Protein AF-A0A0L8BDH6-F1 (afdb_monomer)

Radius of gyration: 17.66 Å; Cα contacts (8 Å, |Δi|>4): 95; chains: 1; bounding box: 34×27×48 Å

Structure (mmCIF, N/CA/C/O backbone):
data_AF-A0A0L8BDH6-F1
#
_entry.id   AF-A0A0L8BDH6-F1
#
loop_
_atom_site.group_PDB
_atom_site.id
_atom_site.type_symbol
_atom_site.label_atom_id
_atom_site.label_alt_id
_atom_site.label_comp_id
_atom_site.label_asym_id
_atom_site.label_entity_id
_atom_site.label_seq_id
_atom_site.pdbx_PDB_ins_code
_atom_site.Cartn_x
_atom_site.Cartn_y
_atom_site.Cartn_z
_atom_site.occupancy
_atom_site.B_iso_or_equiv
_atom_site.auth_seq_id
_atom_site.auth_comp_id
_atom_site.auth_asym_id
_atom_site.auth_atom_id
_atom_site.pdbx_PDB_model_num
ATOM 1 N N . MET A 1 1 ? -5.211 -9.785 -0.499 1.00 66.00 1 MET A N 1
ATOM 2 C CA . MET A 1 1 ? -5.562 -8.401 -0.121 1.00 66.00 1 MET A CA 1
ATOM 3 C C . MET A 1 1 ? -5.888 -7.520 -1.328 1.00 66.00 1 MET A C 1
ATOM 5 O O . MET A 1 1 ? -5.232 -6.529 -1.626 1.00 66.00 1 MET A O 1
ATOM 9 N N . ILE A 1 2 ? -6.975 -7.871 -2.014 1.00 76.19 2 ILE A N 1
ATOM 10 C CA . ILE A 1 2 ? -7.433 -7.119 -3.184 1.00 76.19 2 ILE A CA 1
ATOM 11 C C . ILE A 1 2 ? -8.043 -5.763 -2.801 1.00 76.19 2 ILE A C 1
ATOM 13 O O . ILE A 1 2 ? -7.797 -4.770 -3.472 1.00 76.19 2 ILE A O 1
ATOM 17 N N . PHE A 1 3 ? -8.729 -5.691 -1.657 1.00 82.00 3 PHE A N 1
ATOM 18 C CA . PHE A 1 3 ? -9.351 -4.464 -1.156 1.00 82.00 3 PHE A CA 1
ATOM 19 C C . PHE A 1 3 ? -8.349 -3.328 -0.965 1.00 82.00 3 PHE A C 1
ATOM 21 O O . PHE A 1 3 ? -8.570 -2.220 -1.443 1.00 82.00 3 PHE A O 1
ATOM 28 N N . LEU A 1 4 ? -7.199 -3.619 -0.351 1.00 82.56 4 LEU A N 1
ATOM 29 C CA . LEU A 1 4 ? -6.153 -2.623 -0.149 1.00 82.56 4 LEU A CA 1
ATOM 30 C C . LEU A 1 4 ? -5.683 -2.037 -1.487 1.00 82.56 4 LEU A C 1
ATOM 32 O O . LEU A 1 4 ? -5.511 -0.829 -1.596 1.00 82.56 4 LEU A O 1
ATOM 36 N N . ALA A 1 5 ? -5.516 -2.873 -2.515 1.00 85.44 5 ALA A N 1
ATOM 37 C CA . ALA A 1 5 ? -5.095 -2.428 -3.841 1.00 85.44 5 ALA A CA 1
ATOM 38 C C . ALA A 1 5 ? -6.155 -1.552 -4.531 1.00 85.44 5 ALA A C 1
ATOM 40 O O . ALA A 1 5 ? -5.791 -0.548 -5.140 1.00 85.44 5 ALA A O 1
ATOM 41 N N . VAL A 1 6 ? -7.442 -1.891 -4.387 1.00 87.50 6 VAL A N 1
ATOM 42 C CA . VAL A 1 6 ? -8.563 -1.122 -4.956 1.00 87.50 6 VAL A CA 1
ATOM 43 C C . VAL A 1 6 ? -8.654 0.269 -4.328 1.00 87.50 6 VAL A C 1
ATOM 45 O O . VAL A 1 6 ? -8.695 1.258 -5.052 1.00 87.50 6 VAL A O 1
ATOM 48 N N . PHE A 1 7 ? -8.617 0.369 -2.996 1.00 86.12 7 PHE A N 1
ATOM 49 C CA . PHE A 1 7 ? -8.785 1.655 -2.306 1.00 86.12 7 PHE A CA 1
ATOM 50 C C . PHE A 1 7 ? -7.551 2.560 -2.376 1.00 86.12 7 PHE A C 1
ATOM 52 O O . PHE A 1 7 ? -7.677 3.779 -2.392 1.00 86.12 7 PHE A O 1
ATOM 59 N N . THR A 1 8 ? -6.348 1.986 -2.423 1.00 86.44 8 THR A N 1
ATOM 60 C CA . THR A 1 8 ? -5.104 2.777 -2.428 1.00 86.44 8 THR A CA 1
ATOM 61 C C . THR A 1 8 ? -4.581 3.096 -3.828 1.00 86.44 8 THR A C 1
ATOM 63 O O . THR A 1 8 ? -3.684 3.932 -3.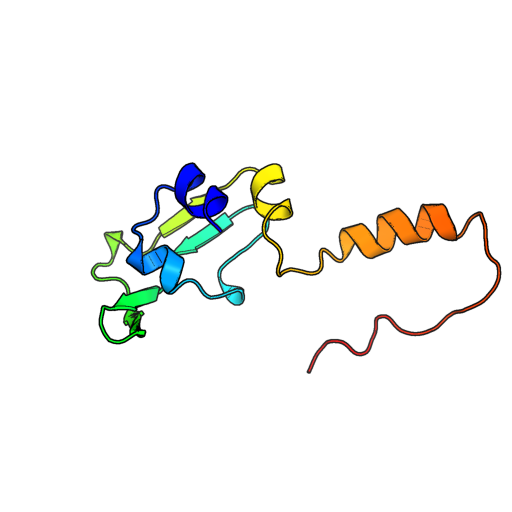971 1.00 86.44 8 THR A O 1
ATOM 66 N N . GLY A 1 9 ? -5.060 2.399 -4.867 1.00 87.88 9 GLY A N 1
ATOM 67 C CA . GLY A 1 9 ? -4.531 2.529 -6.228 1.00 87.88 9 GLY A CA 1
ATOM 68 C C . GLY A 1 9 ? -3.026 2.239 -6.312 1.00 87.88 9 GLY A C 1
ATOM 69 O O . GLY A 1 9 ? -2.294 2.859 -7.091 1.00 87.88 9 GLY A O 1
ATOM 70 N N . MET A 1 10 ? -2.513 1.359 -5.447 1.00 87.88 10 MET A N 1
ATOM 71 C CA . MET A 1 10 ? -1.105 0.974 -5.464 1.00 87.88 10 MET A CA 1
ATOM 72 C C . MET A 1 10 ? -0.772 0.147 -6.704 1.00 87.88 10 MET A C 1
ATOM 74 O O . MET A 1 10 ? -1.557 -0.674 -7.172 1.00 87.88 10 MET A O 1
ATOM 78 N N . ARG A 1 11 ? 0.459 0.300 -7.207 1.00 88.12 11 ARG A N 1
ATOM 79 C CA . ARG A 1 11 ? 0.956 -0.572 -8.276 1.00 88.12 11 ARG A CA 1
ATOM 80 C C . ARG A 1 11 ? 1.015 -2.025 -7.776 1.00 88.12 11 ARG A C 1
ATOM 82 O O . ARG A 1 11 ? 1.466 -2.238 -6.646 1.00 88.12 11 ARG A O 1
ATOM 89 N N . PRO A 1 12 ? 0.700 -3.030 -8.615 1.00 88.12 12 PRO A N 1
ATOM 90 C CA . PRO A 1 12 ? 0.680 -4.437 -8.199 1.00 88.12 12 PRO A CA 1
ATOM 91 C C . PRO A 1 12 ? 1.987 -4.922 -7.567 1.00 88.12 12 PRO A C 1
ATOM 93 O O . PRO A 1 12 ? 1.988 -5.736 -6.655 1.00 88.12 12 PRO A O 1
ATOM 96 N N . SER A 1 13 ? 3.119 -4.406 -8.030 1.00 88.06 13 SER A N 1
ATOM 97 C CA . SER A 1 13 ? 4.444 -4.703 -7.484 1.00 88.06 13 SER A CA 1
ATOM 98 C C . SER A 1 13 ? 4.692 -4.120 -6.087 1.00 88.06 13 SER A C 1
ATOM 100 O O . SER A 1 13 ? 5.473 -4.658 -5.318 1.00 88.06 13 SER A O 1
ATOM 102 N N . ALA A 1 14 ? 4.079 -2.976 -5.769 1.00 88.31 14 ALA A N 1
ATOM 103 C CA . ALA A 1 14 ? 4.252 -2.311 -4.478 1.00 88.31 14 ALA A CA 1
ATOM 104 C C . ALA A 1 14 ? 3.403 -2.997 -3.409 1.00 88.31 14 ALA A C 1
ATOM 106 O O . ALA A 1 14 ? 3.893 -3.292 -2.330 1.00 88.31 14 ALA A O 1
ATOM 107 N N . TYR A 1 15 ? 2.158 -3.322 -3.757 1.00 87.12 15 TYR A N 1
ATOM 108 C CA . TYR A 1 15 ? 1.277 -4.103 -2.901 1.00 87.12 15 TYR A CA 1
ATOM 109 C C . TYR A 1 15 ? 1.826 -5.521 -2.645 1.00 87.12 15 TYR A C 1
ATOM 111 O O . TYR A 1 15 ? 1.810 -5.972 -1.506 1.00 87.12 15 TYR A O 1
ATOM 119 N N . ARG A 1 16 ? 2.384 -6.195 -3.666 1.00 87.38 16 ARG A N 1
ATOM 120 C CA . ARG A 1 16 ? 3.045 -7.504 -3.487 1.00 87.38 16 ARG A CA 1
ATOM 121 C C . ARG A 1 16 ? 4.261 -7.444 -2.565 1.00 87.38 16 ARG A C 1
ATOM 123 O O . ARG A 1 16 ? 4.474 -8.359 -1.787 1.00 87.38 16 ARG A O 1
ATOM 130 N N . GLY A 1 17 ? 5.036 -6.366 -2.645 1.00 88.06 17 GLY A N 1
ATOM 131 C CA . GLY A 1 17 ? 6.194 -6.159 -1.780 1.00 88.06 17 GLY A CA 1
ATOM 132 C C . GLY A 1 17 ? 5.865 -5.513 -0.440 1.00 88.06 17 GLY A C 1
ATOM 133 O O . GLY A 1 17 ? 6.791 -5.147 0.268 1.00 88.06 17 GLY A O 1
ATOM 134 N N . LEU A 1 18 ? 4.599 -5.284 -0.087 1.00 88.44 18 LEU A N 1
ATOM 135 C CA . LEU A 1 18 ? 4.244 -4.521 1.107 1.00 88.44 18 LEU A CA 1
ATOM 136 C C . LEU A 1 18 ? 4.538 -5.325 2.382 1.00 88.44 18 LEU A C 1
ATOM 138 O O . LEU A 1 18 ? 4.058 -6.440 2.545 1.00 88.44 18 LEU A O 1
ATOM 142 N N . SER A 1 19 ? 5.310 -4.743 3.301 1.00 85.81 19 SER A N 1
ATOM 143 C CA . SER A 1 19 ? 5.553 -5.333 4.624 1.00 85.81 19 SER A CA 1
ATOM 144 C C . SER A 1 19 ? 4.436 -4.945 5.583 1.00 85.81 19 SER A C 1
ATOM 146 O O . SER A 1 19 ? 3.973 -3.802 5.575 1.00 85.81 19 SER A O 1
ATOM 148 N N . TRP A 1 20 ? 4.071 -5.874 6.464 1.00 83.56 20 TRP A N 1
ATOM 149 C CA . TRP A 1 20 ? 3.106 -5.670 7.544 1.00 83.56 20 TRP A CA 1
ATOM 150 C C . TRP A 1 20 ? 3.467 -4.504 8.472 1.00 83.56 20 TRP A C 1
ATOM 152 O O . TRP A 1 20 ? 2.575 -3.821 8.973 1.00 83.56 20 TRP A O 1
ATOM 162 N N . ALA A 1 21 ? 4.761 -4.216 8.648 1.00 83.31 21 ALA A N 1
ATOM 163 C CA . ALA A 1 21 ? 5.228 -3.082 9.447 1.00 83.31 21 ALA A CA 1
ATOM 164 C C . ALA A 1 21 ? 4.820 -1.724 8.848 1.00 83.31 21 ALA A C 1
ATOM 166 O O . ALA A 1 21 ? 4.618 -0.756 9.572 1.00 83.31 21 ALA A O 1
ATOM 167 N N . ASN A 1 22 ? 4.653 -1.655 7.525 1.00 85.69 22 ASN A N 1
ATOM 168 C CA . ASN A 1 22 ? 4.311 -0.430 6.800 1.00 85.69 22 ASN A CA 1
ATOM 169 C C . ASN A 1 22 ? 2.794 -0.216 6.640 1.00 85.69 22 ASN A C 1
ATOM 171 O O . ASN A 1 22 ? 2.366 0.686 5.918 1.00 85.69 22 ASN A O 1
ATOM 175 N N . LEU A 1 23 ? 1.983 -1.068 7.260 1.00 85.50 23 LEU A N 1
ATOM 176 C CA . LEU A 1 23 ? 0.537 -1.122 7.095 1.00 85.50 23 LEU A CA 1
ATOM 177 C C . LEU A 1 23 ? -0.105 -0.717 8.420 1.00 85.50 23 LEU A C 1
ATOM 179 O O . LEU A 1 23 ? -0.089 -1.506 9.357 1.00 85.50 23 LEU A O 1
ATOM 183 N N . GLU A 1 24 ? -0.613 0.507 8.527 1.00 83.50 24 GLU A N 1
ATOM 184 C CA . GLU A 1 24 ? -1.330 1.020 9.698 1.00 83.50 24 GLU A CA 1
ATOM 185 C C . GLU A 1 24 ? -2.846 1.025 9.455 1.00 83.50 24 GLU A C 1
ATOM 187 O O . GLU A 1 24 ? -3.313 0.860 8.331 1.00 83.50 24 GLU A O 1
ATOM 192 N N . ILE A 1 25 ? -3.631 1.217 10.520 1.00 81.00 25 ILE A N 1
ATOM 193 C CA . ILE A 1 25 ? -5.106 1.188 10.451 1.00 81.00 25 ILE A CA 1
ATOM 194 C C . ILE A 1 25 ? -5.649 2.333 9.581 1.00 81.00 25 ILE A C 1
ATOM 196 O O . ILE A 1 25 ? -6.622 2.160 8.859 1.00 81.00 25 ILE A O 1
ATOM 200 N N . ASP A 1 26 ? -5.007 3.495 9.658 1.00 84.44 26 ASP A N 1
ATOM 201 C CA . ASP A 1 26 ? -5.424 4.734 8.989 1.00 84.44 26 ASP A CA 1
ATOM 202 C C . ASP A 1 26 ? -4.572 5.049 7.746 1.00 84.44 26 ASP A C 1
ATOM 204 O O . ASP A 1 26 ? -4.913 5.892 6.919 1.00 84.44 26 ASP A O 1
ATOM 208 N N . ARG A 1 27 ? -3.420 4.388 7.588 1.00 88.38 27 ARG A N 1
ATOM 209 C CA . ARG A 1 27 ? -2.476 4.716 6.517 1.00 88.38 27 ARG A CA 1
ATOM 210 C C . ARG A 1 27 ? -1.621 3.543 6.084 1.00 88.38 27 ARG A C 1
ATOM 212 O O . ARG A 1 27 ? -1.283 2.658 6.857 1.00 88.38 27 ARG A O 1
ATOM 219 N N . VAL A 1 28 ? -1.195 3.589 4.833 1.00 89.62 28 VAL A N 1
ATOM 220 C CA . VAL A 1 28 ? -0.263 2.631 4.246 1.00 89.62 28 VAL A CA 1
ATOM 221 C C . VAL A 1 28 ? 0.965 3.379 3.754 1.00 89.62 28 VAL A C 1
ATOM 223 O O . VAL A 1 28 ? 0.870 4.339 2.984 1.00 89.62 28 VAL A O 1
ATOM 226 N N . HIS A 1 29 ? 2.138 2.923 4.177 1.00 90.88 29 HIS A N 1
ATOM 227 C CA . HIS A 1 29 ? 3.414 3.476 3.756 1.00 90.88 29 HIS A CA 1
ATOM 228 C C . HIS A 1 29 ? 3.990 2.680 2.586 1.00 90.88 29 HIS A C 1
ATOM 230 O O . HIS A 1 29 ? 4.446 1.546 2.723 1.00 90.88 29 HIS A O 1
ATOM 236 N N . VAL A 1 30 ? 4.053 3.305 1.413 1.00 90.88 30 VAL A N 1
ATOM 237 C CA . VAL A 1 30 ? 4.665 2.692 0.232 1.00 90.88 30 VAL A CA 1
ATOM 238 C C . VAL A 1 30 ? 6.158 3.002 0.237 1.00 90.88 30 VAL A C 1
ATOM 240 O O . VAL A 1 30 ? 6.588 4.081 -0.173 1.00 90.88 30 VAL A O 1
ATOM 243 N N . ARG A 1 31 ? 6.964 2.076 0.766 1.00 90.31 31 ARG A N 1
ATOM 244 C CA . ARG A 1 31 ? 8.427 2.249 0.904 1.00 90.31 31 ARG A CA 1
ATOM 245 C C . ARG A 1 31 ? 9.248 1.296 0.046 1.00 90.31 31 ARG A C 1
ATOM 247 O O . ARG A 1 31 ? 10.383 1.631 -0.296 1.00 90.31 31 ARG A O 1
ATOM 254 N N . GLN A 1 32 ? 8.650 0.176 -0.336 1.00 90.19 32 GLN A N 1
ATOM 255 C CA . GLN A 1 32 ? 9.307 -0.930 -1.014 1.00 90.19 32 GLN A CA 1
ATOM 256 C C . GLN A 1 32 ? 8.428 -1.508 -2.124 1.00 90.19 32 GLN A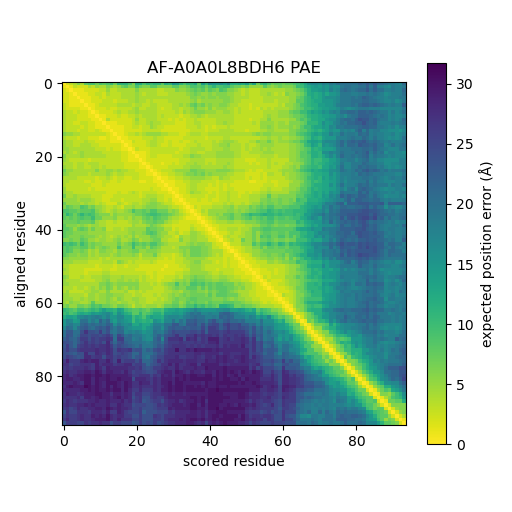 C 1
ATOM 258 O O . GLN A 1 32 ? 7.227 -1.229 -2.206 1.00 90.19 32 GLN A O 1
ATOM 263 N N . ARG A 1 33 ? 9.051 -2.283 -3.005 1.00 90.12 33 ARG A N 1
ATOM 264 C CA . ARG A 1 33 ? 8.423 -2.930 -4.153 1.00 90.12 33 ARG A CA 1
ATOM 265 C C . ARG A 1 33 ? 9.003 -4.336 -4.305 1.00 90.12 33 ARG A C 1
ATOM 267 O O . ARG A 1 33 ? 10.190 -4.513 -4.080 1.00 90.12 33 ARG A O 1
ATOM 274 N N . ALA A 1 34 ? 8.179 -5.300 -4.704 1.00 91.12 34 ALA A N 1
ATOM 275 C CA . ALA A 1 34 ? 8.637 -6.602 -5.174 1.00 91.12 34 ALA A CA 1
ATOM 276 C C . ALA A 1 34 ? 8.821 -6.565 -6.697 1.00 91.12 34 ALA A C 1
ATOM 278 O O . ALA A 1 34 ? 7.917 -6.136 -7.431 1.00 91.12 34 ALA A O 1
ATOM 279 N N . ASP A 1 35 ? 9.995 -6.979 -7.162 1.00 85.50 35 ASP A N 1
ATOM 280 C CA . ASP A 1 35 ? 10.291 -7.133 -8.585 1.00 85.50 35 ASP A CA 1
ATOM 281 C C . ASP A 1 35 ? 9.865 -8.507 -9.122 1.00 85.50 35 ASP A C 1
ATOM 283 O O . ASP A 1 35 ?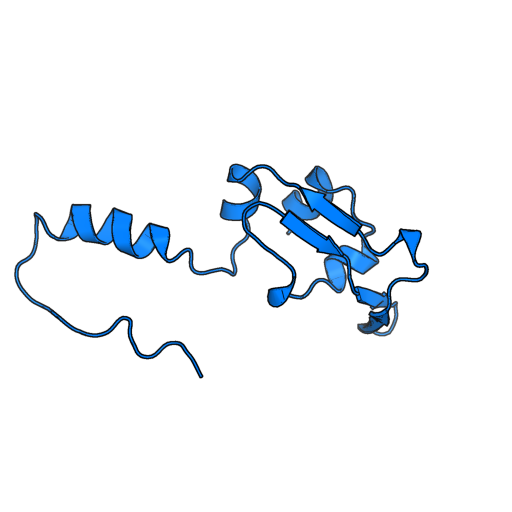 9.229 -9.290 -8.422 1.00 85.50 35 ASP A O 1
ATOM 287 N N . LYS A 1 36 ? 10.125 -8.769 -10.410 1.00 83.88 36 LYS A N 1
ATOM 288 C CA . LYS A 1 36 ? 9.756 -10.035 -11.067 1.00 83.88 36 LYS A CA 1
ATOM 289 C C . LYS A 1 36 ? 10.445 -11.239 -10.417 1.00 83.88 36 LYS A C 1
ATOM 291 O O . LYS A 1 36 ? 9.852 -12.306 -10.377 1.00 83.88 36 LYS A O 1
ATOM 296 N N . ASP A 1 37 ? 11.653 -11.035 -9.903 1.00 84.88 37 ASP A N 1
ATOM 297 C CA . ASP A 1 37 ? 12.461 -12.072 -9.256 1.00 84.88 37 ASP A CA 1
ATOM 298 C C . ASP A 1 37 ? 12.156 -12.189 -7.750 1.00 84.88 37 ASP A C 1
ATOM 300 O O . ASP A 1 37 ? 13.017 -12.601 -6.978 1.00 84.88 37 ASP A O 1
ATOM 304 N N . ASP A 1 38 ? 10.984 -11.706 -7.313 1.00 80.75 38 ASP A N 1
ATOM 305 C CA . ASP A 1 38 ? 10.510 -11.659 -5.919 1.00 80.75 38 ASP A CA 1
ATOM 306 C C . ASP A 1 38 ? 11.461 -10.971 -4.920 1.00 80.75 38 ASP A C 1
ATOM 308 O O . ASP A 1 38 ? 11.289 -11.034 -3.702 1.00 80.75 38 ASP A O 1
ATOM 312 N N . ARG A 1 39 ? 12.445 -10.223 -5.426 1.00 87.06 39 ARG A N 1
ATOM 313 C CA . ARG A 1 39 ? 13.332 -9.399 -4.607 1.00 87.06 39 ARG A CA 1
ATOM 314 C C . ARG A 1 39 ? 12.600 -8.148 -4.137 1.00 87.06 39 ARG A C 1
ATOM 316 O O . ARG A 1 39 ? 12.037 -7.400 -4.941 1.00 87.06 39 ARG A O 1
ATOM 323 N N . ILE A 1 40 ? 12.630 -7.918 -2.825 1.00 88.50 40 ILE A N 1
ATOM 324 C CA . ILE A 1 40 ? 12.109 -6.700 -2.204 1.00 88.50 40 ILE A CA 1
ATOM 325 C C . ILE A 1 40 ? 13.174 -5.613 -2.328 1.00 88.50 40 ILE A C 1
ATOM 327 O O . ILE A 1 40 ? 14.247 -5.699 -1.735 1.00 88.50 40 ILE A O 1
ATOM 331 N N . GLY A 1 41 ? 12.862 -4.588 -3.111 1.00 87.44 41 GLY A N 1
ATOM 332 C CA . GLY A 1 41 ? 13.728 -3.450 -3.373 1.00 87.44 41 GLY A CA 1
ATOM 333 C C . GLY A 1 41 ? 13.081 -2.119 -3.011 1.00 87.44 41 GLY A C 1
ATOM 334 O O . GLY A 1 41 ? 11.928 -2.027 -2.570 1.00 87.44 41 GLY A O 1
ATOM 335 N N . THR A 1 42 ? 13.839 -1.048 -3.219 1.00 85.88 42 THR A N 1
ATOM 336 C CA . THR A 1 42 ? 13.340 0.317 -3.065 1.00 85.88 42 THR A CA 1
ATOM 337 C C . THR A 1 42 ? 12.328 0.659 -4.160 1.00 85.88 42 THR A C 1
ATOM 339 O O . THR A 1 42 ? 12.279 0.067 -5.239 1.00 85.88 42 THR A O 1
ATOM 342 N N . VAL A 1 43 ? 11.467 1.639 -3.885 1.00 86.12 43 VAL A N 1
ATOM 343 C CA . VAL A 1 43 ? 10.582 2.190 -4.918 1.00 86.12 43 VAL A CA 1
ATOM 344 C C . VAL A 1 43 ? 11.400 2.827 -6.047 1.00 86.12 43 VAL A C 1
ATOM 346 O O . VAL A 1 43 ? 12.381 3.519 -5.790 1.00 86.12 43 VAL A O 1
ATOM 349 N N . LYS A 1 44 ? 10.948 2.646 -7.297 1.00 83.00 44 LYS A N 1
ATOM 350 C CA . LYS A 1 44 ? 11.636 3.109 -8.521 1.00 83.00 44 LYS A CA 1
ATOM 351 C C . LYS A 1 44 ? 12.027 4.593 -8.503 1.00 83.00 44 LYS A C 1
ATOM 353 O O . LYS A 1 44 ? 12.987 4.980 -9.156 1.00 83.00 44 LYS A O 1
ATOM 358 N N . SER A 1 45 ? 11.266 5.4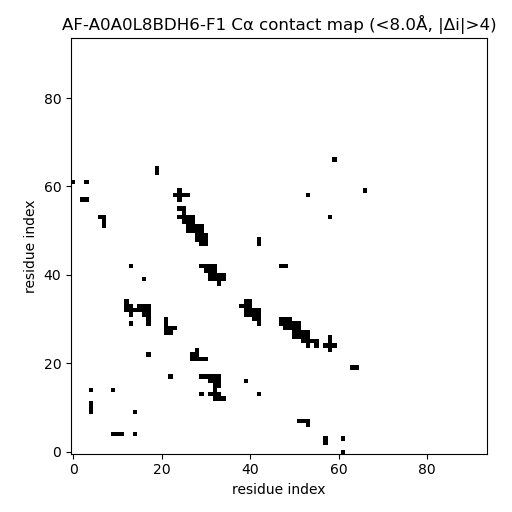38 -7.810 1.00 83.44 45 SER A N 1
ATOM 359 C CA . SER A 1 45 ? 11.533 6.873 -7.724 1.00 83.44 45 SER A CA 1
ATOM 360 C C . SER A 1 45 ? 11.056 7.459 -6.397 1.00 83.44 45 SER A C 1
ATOM 362 O O . SER A 1 45 ? 10.210 6.878 -5.711 1.00 83.44 45 SER A O 1
ATOM 364 N N . ARG A 1 46 ? 11.551 8.659 -6.061 1.00 80.75 46 ARG A N 1
ATOM 365 C CA . ARG A 1 46 ? 11.132 9.417 -4.869 1.00 80.75 46 ARG A CA 1
ATOM 366 C C . ARG A 1 46 ? 9.624 9.691 -4.856 1.00 80.75 46 ARG A C 1
ATOM 368 O O . ARG A 1 46 ? 9.016 9.624 -3.797 1.00 80.75 46 ARG A O 1
ATOM 375 N N . ALA A 1 47 ? 9.012 9.890 -6.024 1.00 80.06 47 ALA A N 1
ATOM 376 C CA . ALA A 1 47 ? 7.563 10.052 -6.169 1.00 80.06 47 ALA A CA 1
ATOM 377 C C . ALA A 1 47 ? 6.764 8.778 -5.823 1.00 80.06 47 ALA A C 1
ATOM 379 O O . ALA A 1 47 ? 5.598 8.854 -5.443 1.00 80.06 47 ALA A O 1
ATOM 380 N N . GLY A 1 48 ? 7.383 7.596 -5.922 1.00 80.50 48 GLY A N 1
ATOM 381 C CA . GLY A 1 48 ? 6.774 6.336 -5.490 1.00 80.50 48 GLY A CA 1
ATOM 382 C C . GLY A 1 48 ? 6.717 6.175 -3.969 1.00 80.50 48 GLY A C 1
ATOM 383 O O . GLY A 1 48 ? 5.961 5.340 -3.474 1.00 80.50 48 GLY A O 1
ATOM 384 N N . ARG A 1 49 ? 7.495 6.972 -3.225 1.00 88.62 49 ARG A N 1
ATOM 385 C CA . ARG A 1 49 ? 7.544 6.952 -1.765 1.00 88.62 49 ARG A CA 1
ATOM 386 C C . ARG A 1 49 ? 6.460 7.867 -1.210 1.00 88.62 49 ARG A C 1
ATOM 388 O O . ARG A 1 49 ? 6.675 9.064 -1.052 1.00 88.62 49 ARG A O 1
ATOM 395 N N . ARG A 1 50 ? 5.296 7.297 -0.909 1.00 91.19 50 ARG A N 1
ATOM 396 C CA . ARG A 1 50 ? 4.136 8.049 -0.417 1.00 91.19 50 ARG A CA 1
ATOM 397 C C . ARG A 1 50 ? 3.425 7.331 0.719 1.00 91.19 50 ARG A C 1
ATOM 399 O O . ARG A 1 50 ? 3.489 6.107 0.834 1.00 91.19 50 ARG A O 1
ATOM 406 N N . THR A 1 51 ? 2.753 8.118 1.544 1.00 92.56 51 THR A N 1
ATOM 407 C CA . THR A 1 51 ? 1.822 7.642 2.565 1.00 92.56 51 THR A CA 1
ATOM 408 C C . THR A 1 51 ? 0.419 7.826 2.012 1.00 92.56 51 THR A C 1
ATOM 410 O O . THR A 1 51 ? 0.078 8.925 1.583 1.00 92.56 51 THR A O 1
ATOM 413 N N . ILE A 1 52 ? -0.355 6.748 1.962 1.00 90.69 52 ILE A N 1
ATOM 414 C CA . ILE A 1 52 ? -1.728 6.757 1.459 1.00 90.69 52 ILE A CA 1
ATOM 415 C C . ILE A 1 52 ? -2.641 6.592 2.662 1.00 90.69 52 ILE A C 1
ATOM 417 O O . ILE A 1 52 ? -2.519 5.598 3.375 1.00 90.69 52 ILE A O 1
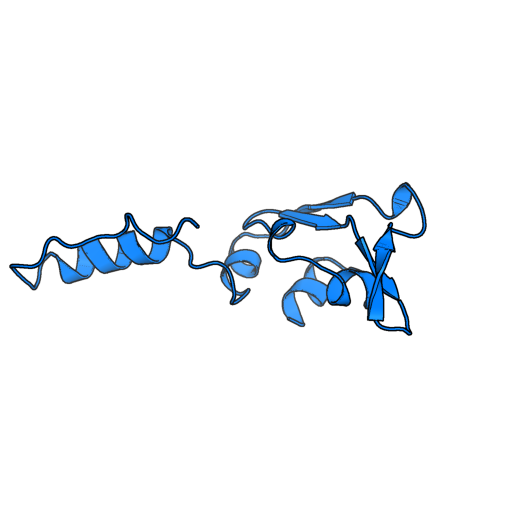ATOM 421 N N . PHE A 1 53 ? -3.521 7.558 2.889 1.00 90.88 53 PHE A N 1
ATOM 422 C CA . PHE A 1 53 ? -4.528 7.467 3.939 1.00 90.88 53 PHE A CA 1
ATOM 423 C C . PHE A 1 53 ? -5.684 6.597 3.457 1.00 90.88 53 PHE A C 1
ATOM 425 O O . PHE A 1 53 ? -6.117 6.717 2.309 1.00 90.88 53 PHE A O 1
ATOM 432 N N . ILE A 1 54 ? -6.137 5.693 4.318 1.00 88.75 54 ILE A N 1
ATOM 433 C CA . ILE A 1 54 ? -7.233 4.771 4.039 1.00 88.75 54 ILE A CA 1
ATOM 434 C C . ILE A 1 54 ? -8.291 4.891 5.134 1.00 88.75 54 ILE A C 1
ATOM 436 O O . ILE A 1 54 ? -7.949 5.116 6.293 1.00 88.75 54 ILE A O 1
ATOM 440 N N . PRO A 1 55 ? -9.579 4.720 4.799 1.00 85.25 55 PRO A N 1
ATOM 441 C CA . PRO A 1 55 ? -10.621 4.682 5.813 1.00 85.25 55 PRO A CA 1
ATOM 442 C C . PRO A 1 55 ? -10.407 3.487 6.753 1.00 85.25 55 PRO A C 1
ATOM 444 O O . PRO A 1 55 ? -10.048 2.391 6.313 1.00 85.25 55 PRO A O 1
ATOM 447 N N . GLN A 1 56 ? -10.673 3.695 8.046 1.00 80.50 56 GLN A N 1
ATOM 448 C CA . GLN A 1 56 ? -10.439 2.694 9.096 1.00 80.50 56 GLN A CA 1
ATOM 449 C C . GLN A 1 56 ? -11.166 1.368 8.829 1.00 80.50 56 GLN A C 1
ATOM 451 O O . GLN A 1 56 ? -10.602 0.308 9.084 1.00 80.50 56 GLN A O 1
ATOM 456 N N . SER A 1 57 ? -12.357 1.416 8.222 1.00 82.81 57 SER A N 1
ATOM 457 C CA . SER A 1 57 ? -13.123 0.226 7.825 1.00 82.81 57 SER A CA 1
ATOM 458 C C . SER A 1 57 ? -12.338 -0.717 6.906 1.00 82.81 57 SER A C 1
ATOM 460 O O . SER A 1 57 ? -12.449 -1.935 7.011 1.00 82.81 57 SER A O 1
ATOM 462 N N . VAL A 1 58 ? -11.503 -0.169 6.018 1.00 81.94 58 VAL A N 1
ATOM 463 C CA . VAL A 1 58 ? -10.659 -0.959 5.114 1.00 81.94 58 VAL A CA 1
ATOM 464 C C . VAL A 1 58 ? -9.432 -1.487 5.848 1.00 81.94 58 VAL A C 1
ATOM 466 O O . VAL A 1 58 ? -9.045 -2.631 5.620 1.00 81.94 58 VAL A O 1
ATOM 469 N N . GLY A 1 59 ? -8.835 -0.686 6.736 1.00 80.06 59 GLY A N 1
ATOM 470 C CA . GLY A 1 59 ? -7.697 -1.100 7.559 1.00 80.06 59 GLY A CA 1
ATOM 471 C C . GLY A 1 59 ? -8.033 -2.261 8.500 1.00 80.06 59 GLY A C 1
ATOM 472 O O . GLY A 1 59 ? -7.223 -3.170 8.669 1.00 80.06 59 GLY A O 1
ATOM 473 N N . GLU A 1 60 ? -9.246 -2.278 9.051 1.00 77.50 60 GLU A N 1
ATOM 474 C CA . GLU A 1 60 ? -9.756 -3.367 9.896 1.00 77.50 60 GLU A CA 1
ATOM 475 C C . GLU A 1 60 ? -9.983 -4.672 9.124 1.00 77.50 60 GLU A C 1
ATOM 477 O O . GLU A 1 60 ? -9.843 -5.757 9.686 1.00 77.50 60 GLU A O 1
ATOM 482 N N . MET A 1 61 ? -10.279 -4.584 7.826 1.00 79.25 61 MET A N 1
ATOM 483 C CA . MET A 1 61 ? -10.553 -5.746 6.979 1.00 79.25 61 MET A CA 1
ATOM 484 C C . MET A 1 61 ? -9.287 -6.480 6.512 1.00 79.25 61 MET A C 1
ATOM 486 O O . MET A 1 61 ? -9.378 -7.520 5.862 1.00 79.25 61 MET A O 1
ATOM 490 N N . VAL A 1 62 ? -8.095 -5.953 6.802 1.00 73.75 62 VAL A N 1
ATOM 491 C CA . VAL A 1 62 ? -6.807 -6.559 6.439 1.00 73.75 62 VAL A CA 1
ATOM 492 C C . VAL A 1 62 ? -6.421 -7.590 7.514 1.00 73.75 62 VAL A C 1
ATOM 494 O O . VAL A 1 62 ? -5.967 -7.200 8.592 1.00 73.75 62 VAL A O 1
ATOM 497 N N . PRO A 1 63 ? -6.552 -8.910 7.260 1.00 59.72 63 PRO A N 1
ATOM 498 C CA . PRO A 1 63 ? -6.153 -9.921 8.234 1.00 59.72 63 PRO A CA 1
ATOM 499 C C . PRO A 1 63 ? -4.628 -9.906 8.378 1.00 59.72 63 PRO A C 1
ATOM 501 O O . PRO A 1 63 ? -3.914 -10.035 7.386 1.00 59.72 63 PRO A O 1
ATOM 504 N N . GLY A 1 64 ? -4.123 -9.724 9.600 1.00 59.41 64 GL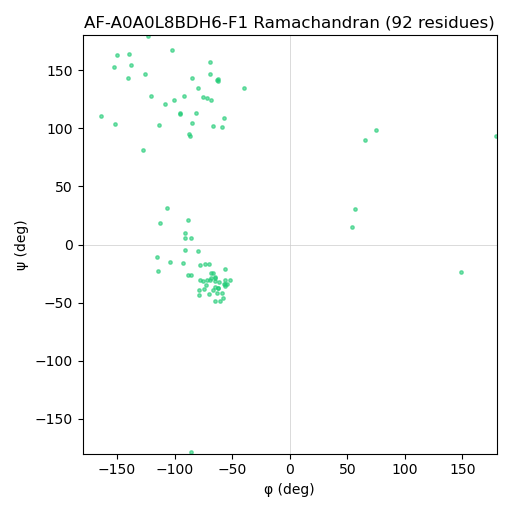Y A N 1
ATOM 505 C CA . GLY A 1 64 ? -2.679 -9.763 9.875 1.00 59.41 64 GLY A CA 1
ATOM 506 C C . GLY A 1 64 ? -2.215 -8.855 11.012 1.00 59.41 64 GLY A C 1
ATOM 507 O O . GLY A 1 64 ? -1.227 -9.164 11.672 1.00 59.41 64 GLY A O 1
ATOM 508 N N . ARG A 1 65 ? -2.963 -7.792 11.334 1.00 55.03 65 ARG A N 1
ATOM 509 C CA . ARG A 1 65 ? -2.834 -7.115 12.632 1.00 55.03 65 ARG A CA 1
ATOM 510 C C . ARG A 1 65 ? -3.887 -7.684 13.571 1.00 55.03 65 ARG A C 1
ATOM 512 O O . ARG A 1 65 ? -5.076 -7.455 13.372 1.00 55.03 65 ARG A O 1
ATOM 519 N N . ARG A 1 66 ? -3.468 -8.393 14.623 1.00 50.97 66 ARG A N 1
ATOM 520 C CA . ARG A 1 66 ? -4.326 -8.590 15.800 1.00 50.97 66 ARG A CA 1
ATOM 521 C C . ARG A 1 66 ? -4.665 -7.199 16.330 1.00 50.97 66 ARG A C 1
ATOM 523 O O . ARG A 1 66 ? -3.826 -6.535 16.931 1.00 50.97 66 ARG A O 1
ATOM 530 N N . ASN A 1 67 ? -5.865 -6.722 16.020 1.00 50.78 67 ASN A N 1
ATOM 531 C CA . ASN A 1 67 ? -6.376 -5.471 16.541 1.00 50.78 67 ASN A CA 1
ATOM 532 C C . ASN A 1 67 ? -6.558 -5.679 18.048 1.00 50.78 67 ASN A C 1
ATOM 534 O O . ASN A 1 67 ? -7.504 -6.337 18.473 1.00 50.78 67 ASN A O 1
ATOM 538 N N . VAL A 1 68 ? -5.631 -5.163 18.858 1.00 51.19 68 VAL A N 1
ATOM 539 C CA . VAL A 1 68 ? -5.689 -5.264 20.329 1.00 51.19 68 VAL A CA 1
ATOM 540 C C . VAL A 1 68 ? -7.009 -4.675 20.861 1.00 51.19 68 VAL A C 1
ATOM 542 O O . VAL A 1 68 ? -7.494 -5.076 21.915 1.00 51.19 68 VAL A O 1
ATOM 545 N N . ARG A 1 69 ? -7.673 -3.809 20.077 1.00 45.25 69 ARG A N 1
ATOM 546 C CA . ARG A 1 69 ? -9.009 -3.277 20.382 1.00 45.25 69 ARG A CA 1
ATOM 547 C C . ARG A 1 69 ? -10.111 -4.345 20.380 1.00 45.25 69 ARG A C 1
ATOM 549 O O . ARG A 1 69 ? -11.025 -4.246 21.191 1.00 45.25 69 ARG A O 1
ATOM 556 N N . ASN A 1 70 ? -10.004 -5.395 19.558 1.00 51.34 70 ASN A N 1
ATOM 557 C CA . ASN A 1 70 ? -10.968 -6.505 19.569 1.00 51.34 70 ASN A CA 1
ATOM 558 C C . ASN A 1 70 ? -10.749 -7.489 20.726 1.00 51.34 70 ASN A C 1
ATOM 560 O O . ASN A 1 70 ? -11.682 -8.212 21.066 1.00 51.34 70 ASN A O 1
ATOM 564 N N . CYS A 1 71 ? -9.577 -7.497 21.374 1.00 47.81 71 CYS A N 1
ATOM 565 C CA . CYS A 1 71 ? -9.432 -8.188 22.658 1.00 47.81 71 CYS A CA 1
ATOM 566 C C . CYS A 1 71 ? -10.198 -7.452 23.763 1.00 47.81 71 CYS A C 1
ATOM 568 O O . CYS A 1 71 ? -10.901 -8.095 24.527 1.00 47.81 71 CYS A O 1
ATOM 570 N N . VAL A 1 72 ? -10.137 -6.116 23.819 1.00 52.53 72 VAL A N 1
ATOM 571 C CA . VAL A 1 72 ? -10.781 -5.339 24.898 1.00 52.53 72 VAL A CA 1
ATOM 572 C C . VAL A 1 72 ? -12.308 -5.265 24.742 1.00 52.53 72 VAL A C 1
ATOM 574 O O . VAL A 1 72 ? -13.034 -5.384 25.730 1.00 52.53 72 VAL A O 1
ATOM 577 N N . ALA A 1 73 ? -12.816 -5.132 23.511 1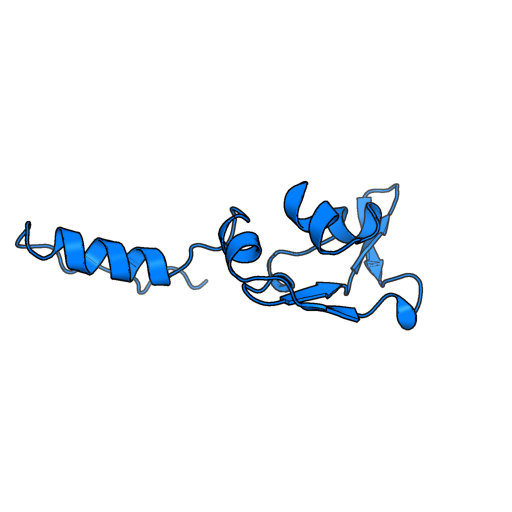.00 49.97 73 ALA A N 1
ATOM 578 C CA . ALA A 1 73 ? -14.259 -5.048 23.259 1.00 49.97 73 ALA A CA 1
ATOM 579 C C . ALA A 1 73 ? -14.997 -6.389 23.459 1.00 49.97 73 ALA A C 1
ATOM 581 O O . ALA A 1 73 ? -16.153 -6.398 23.878 1.00 49.97 73 ALA A O 1
ATOM 582 N N . ASN A 1 74 ? -14.334 -7.526 23.207 1.00 48.31 74 ASN A N 1
ATOM 583 C CA . ASN A 1 74 ? -14.884 -8.838 23.563 1.00 48.31 74 ASN A CA 1
ATOM 584 C C . ASN A 1 74 ? -14.567 -9.242 25.009 1.00 48.31 74 ASN A C 1
ATOM 586 O O . ASN A 1 74 ? -15.361 -9.975 25.587 1.00 48.31 74 ASN A O 1
ATOM 590 N N . ALA A 1 75 ? -13.483 -8.751 25.624 1.00 51.34 75 ALA A N 1
ATOM 591 C CA . ALA A 1 75 ? -13.229 -8.979 27.049 1.00 51.34 75 ALA A CA 1
ATOM 592 C C . ALA A 1 75 ? -14.359 -8.392 27.903 1.00 51.34 75 ALA A C 1
ATOM 594 O O . ALA A 1 75 ? -14.976 -9.130 28.657 1.00 51.34 75 ALA A O 1
ATOM 595 N N . THR A 1 76 ? -14.759 -7.140 27.669 1.00 50.53 76 THR A N 1
ATOM 596 C CA . THR A 1 76 ? -15.836 -6.498 28.453 1.00 50.53 76 THR A CA 1
ATOM 597 C C . THR A 1 76 ? -17.210 -7.158 28.284 1.00 50.53 76 THR A C 1
ATOM 599 O O . THR A 1 76 ? -18.014 -7.155 29.216 1.00 50.53 76 THR A O 1
ATOM 602 N N . ARG A 1 77 ? -17.494 -7.788 27.133 1.00 44.38 77 ARG A N 1
ATOM 603 C CA . ARG A 1 77 ? -18.742 -8.547 26.923 1.00 44.38 77 ARG A CA 1
ATOM 604 C C . ARG A 1 77 ? -18.719 -9.933 27.577 1.00 44.38 77 ARG A C 1
ATOM 606 O O . ARG A 1 77 ? -19.767 -10.433 27.977 1.00 44.38 77 ARG A O 1
ATOM 613 N N . ILE A 1 78 ? -17.543 -10.548 27.683 1.00 48.44 78 ILE A N 1
ATOM 614 C CA . ILE A 1 78 ? -17.349 -11.879 28.276 1.00 48.44 78 ILE A CA 1
ATOM 615 C C . ILE A 1 78 ? -17.110 -11.786 29.799 1.00 48.44 78 ILE A C 1
ATOM 617 O O . ILE A 1 78 ? -17.479 -12.702 30.534 1.00 48.44 78 ILE A O 1
ATOM 621 N N . GLU A 1 79 ? -16.593 -10.662 30.302 1.00 48.16 79 GLU A N 1
ATOM 622 C CA . GLU A 1 79 ? -16.335 -10.403 31.729 1.00 48.16 79 GLU A CA 1
ATOM 623 C C . GLU A 1 79 ? -17.614 -10.276 32.570 1.00 48.16 79 GLU A C 1
ATOM 625 O O . GLU A 1 79 ? -17.594 -10.614 33.751 1.00 48.16 79 GLU A O 1
ATOM 630 N N . SER A 1 80 ? -18.760 -9.915 31.977 1.00 46.38 80 SER A N 1
ATOM 631 C CA . SER A 1 80 ? -20.060 -10.015 32.665 1.00 46.38 80 SER A CA 1
ATOM 632 C C . SER A 1 80 ? -20.518 -11.466 32.878 1.00 46.38 80 SER A C 1
ATOM 634 O O . SER A 1 80 ? -21.436 -11.696 33.665 1.00 46.38 80 SER A O 1
ATOM 636 N N . ALA A 1 81 ? -19.937 -12.441 32.170 1.00 49.69 81 ALA A N 1
ATOM 637 C CA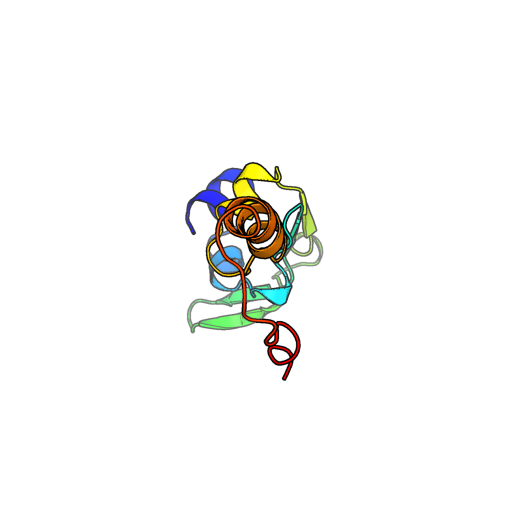 . ALA A 1 81 ? -20.441 -13.812 32.125 1.00 49.69 81 ALA A CA 1
ATOM 638 C C . ALA A 1 81 ? -19.498 -14.860 32.735 1.00 49.69 81 ALA A C 1
ATOM 640 O O . ALA A 1 81 ? -19.929 -15.999 32.931 1.00 49.69 81 ALA A O 1
ATOM 641 N N . LYS A 1 82 ? -18.233 -14.546 33.055 1.00 40.84 82 LYS A N 1
ATOM 642 C CA . LYS A 1 82 ? -17.354 -15.569 33.640 1.00 40.84 82 LYS A CA 1
ATOM 643 C C . LYS A 1 82 ? -16.253 -15.028 34.548 1.00 40.84 82 LYS A C 1
ATOM 645 O O . LYS A 1 82 ? -15.204 -14.568 34.118 1.00 40.84 82 LYS A O 1
ATOM 650 N N . SER A 1 83 ? -16.507 -15.195 35.843 1.00 46.88 83 SER A N 1
ATOM 651 C CA . SER A 1 83 ? -15.511 -15.354 36.902 1.00 46.88 83 SER A CA 1
ATOM 652 C C . SER A 1 83 ? -14.340 -16.247 36.450 1.00 46.88 83 SER A C 1
ATOM 654 O O . SER A 1 83 ? -14.572 -17.340 35.935 1.00 46.88 83 SER A O 1
ATOM 656 N N . ARG A 1 84 ? -13.112 -15.796 36.757 1.00 46.62 84 ARG A N 1
ATOM 657 C CA . ARG A 1 84 ? -11.821 -16.521 36.737 1.00 46.62 84 ARG A CA 1
ATOM 658 C C . ARG A 1 84 ? -11.196 -16.804 35.365 1.00 46.62 84 ARG A C 1
ATOM 660 O O . ARG A 1 84 ? -11.453 -17.832 34.754 1.00 46.62 84 ARG A O 1
ATOM 667 N N . SER A 1 85 ? -10.237 -15.960 34.985 1.00 35.62 85 SER A N 1
ATOM 668 C CA . SER A 1 85 ? -8.832 -16.364 34.793 1.00 35.62 85 SER A CA 1
ATOM 669 C C . SER A 1 85 ? -8.023 -15.149 34.330 1.00 35.62 85 SER A C 1
ATOM 671 O O . SER A 1 85 ? -7.940 -14.849 33.144 1.00 35.62 85 SER A O 1
ATOM 673 N N . PHE A 1 86 ? -7.421 -14.448 35.289 1.00 44.84 86 PHE A N 1
ATOM 674 C CA . PHE A 1 86 ? -6.249 -13.611 35.048 1.00 44.84 86 PHE A CA 1
ATOM 675 C C . PHE A 1 86 ? -5.158 -14.503 34.449 1.00 44.84 86 PHE A C 1
ATOM 677 O O . PHE A 1 86 ? -4.640 -15.324 35.190 1.00 44.84 86 PHE A O 1
ATOM 684 N N . LEU A 1 87 ? -4.821 -14.372 33.162 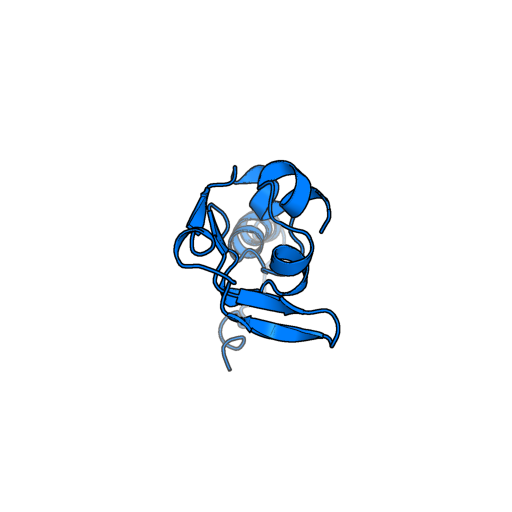1.00 42.62 87 LEU A N 1
ATOM 685 C CA . LEU A 1 87 ? -3.501 -14.730 32.621 1.00 42.62 87 LEU A CA 1
ATOM 686 C C . LEU A 1 87 ? -3.295 -14.104 31.224 1.00 42.62 87 LEU A C 1
ATOM 688 O O . LEU A 1 87 ? -3.948 -14.452 30.245 1.00 42.62 87 LEU A O 1
ATOM 692 N N . THR A 1 88 ? -2.382 -13.127 31.227 1.00 42.09 88 THR A N 1
ATOM 693 C CA . THR A 1 88 ? -1.325 -12.851 30.236 1.00 42.09 88 THR A CA 1
ATOM 694 C C . THR A 1 88 ? -1.695 -12.433 28.803 1.00 42.09 88 THR A C 1
ATOM 696 O O . THR A 1 88 ? -1.670 -13.202 27.851 1.00 42.09 88 THR A O 1
ATOM 699 N N . CYS A 1 89 ? -1.829 -11.113 28.615 1.00 36.47 89 CYS A N 1
ATOM 700 C CA . CYS A 1 89 ? -1.550 -10.435 27.336 1.00 36.47 89 CYS A CA 1
ATOM 701 C C . CYS A 1 89 ? -0.084 -9.941 27.217 1.00 36.47 89 CYS A C 1
ATOM 703 O O . CYS A 1 89 ? 0.232 -9.186 26.302 1.00 36.47 89 CYS A O 1
ATOM 705 N N . ALA A 1 90 ? 0.809 -10.326 28.138 1.00 40.72 90 ALA A N 1
ATOM 706 C CA . ALA A 1 90 ? 2.141 -9.727 28.287 1.00 40.72 90 ALA A CA 1
ATOM 707 C C . ALA A 1 90 ? 3.278 -10.400 27.480 1.00 40.72 90 ALA A C 1
ATOM 709 O O . ALA A 1 90 ? 4.385 -9.877 27.477 1.00 40.72 90 ALA A O 1
ATOM 710 N N . GLU A 1 91 ? 3.041 -11.511 26.774 1.00 37.62 91 GLU A N 1
ATOM 711 C CA . GLU A 1 91 ? 4.129 -12.335 26.196 1.00 37.62 91 GLU A CA 1
ATOM 712 C C . GLU A 1 91 ? 4.212 -12.348 24.659 1.00 37.62 91 GLU A C 1
ATOM 714 O O . GLU A 1 91 ? 4.852 -13.215 24.077 1.00 37.62 91 GLU A O 1
ATOM 719 N N . ALA A 1 92 ? 3.599 -11.393 23.956 1.00 36.56 92 ALA A N 1
ATOM 720 C CA . ALA A 1 92 ? 3.624 -11.373 22.485 1.00 36.56 92 ALA A CA 1
ATOM 721 C C . ALA A 1 92 ? 4.529 -10.282 21.877 1.00 36.56 92 ALA A C 1
ATOM 723 O O . ALA A 1 92 ? 4.234 -9.789 20.788 1.00 36.56 92 ALA A O 1
ATOM 724 N N . SER A 1 93 ? 5.620 -9.929 22.567 1.00 37.97 93 SER A N 1
ATOM 725 C CA . SER A 1 93 ? 6.711 -9.105 22.028 1.00 37.97 93 SER A CA 1
ATOM 726 C C . SER A 1 93 ? 8.054 -9.803 22.240 1.00 37.97 93 SER A C 1
ATOM 728 O O . SER A 1 93 ? 8.790 -9.497 23.175 1.00 37.97 93 SER A O 1
ATOM 730 N N . THR A 1 94 ? 8.384 -10.746 21.365 1.00 33.34 94 THR A N 1
ATOM 731 C CA . THR A 1 94 ? 9.766 -11.004 20.939 1.00 33.34 94 THR A CA 1
ATOM 732 C C . THR A 1 94 ? 9.735 -11.340 19.457 1.00 33.34 94 THR A C 1
ATOM 734 O O . THR A 1 94 ? 8.824 -12.099 19.054 1.00 33.34 94 THR A O 1
#

InterPro domains:
  IPR011010 DNA breaking-rejoining enzyme, catalytic core [SSF56349] (1-68)
  IPR013762 Integrase-like, catalytic domain superfamily [G3DSA:1.10.443.10] (1-92)

pLDDT: mean 72.03, std 19.22, range [33.34, 92.56]

Organism: Ensifer adhaerens (NCBI:txid106592)

Foldseek 3Di:
DVLCCVQQVADPQQVLLADPVQQDLFKGFRAWGQDPVRDIGGDPDPVSGDIGTDPNVSSVVDPDDPPVVVVVVVCVVCVVPDDDDDDDPPPPDD

Sequence (94 aa):
MIFLAVFTGMRPSAYRGLSWANLEIDRVHVRQRADKDDRIGTVKSRAGRRTIFIPQSVGEMVPGRRNVRNCVANATRIESAKSRSFLTCAEAST

Solvent-accessible surface area (backbone atoms only — not comparable to full-atom values): 5949 Å² total; per-residue (Å²): 119,66,66,62,41,68,78,65,67,53,55,72,39,34,62,70,31,56,54,73,90,39,54,49,52,50,33,36,52,41,64,35,21,26,50,96,84,70,48,76,41,68,44,96,43,76,85,54,55,44,76,46,78,46,61,52,76,61,36,70,70,48,89,83,67,84,55,68,65,62,56,52,62,50,43,64,65,46,58,82,74,52,86,86,77,94,77,81,90,80,81,86,84,127

Secondary structure (DSSP, 8-state):
-HHHHHHHT--HHHHHT--GGGB-SSEEEE-EEE-TT--EEE-SSGGG-EEEE--HHHHHTSTTS--HHHHHHHHHHHHTT-------S-----

Mean predicted aligned error: 12.62 Å